Protein AF-A0A8C4KK42-F1 (afdb_monomer_lite)

InterPro domains:
  IPR010729 Large ribosomal subunit protein uL29m, mitochondrial [PF06984] (65-140)
  IPR010729 Large ribosomal subunit protein uL29m, mitochondrial [PTHR21183] (58-139)
  IPR038340 MRP-L47 superfamily, mitochondrial [G3DSA:6.10.330.20] (59-142)

Foldseek 3Di:
DDDDDDDDDDDDDDDDDDDDDDDDDDDDDDDDDDDDPPPDDDDPDDPDPPPPPPPPDPDDDDPDVCLLEDDPVCPPPQEDDDDAADDLVNLVPDDPVVLVVVLVVLVSVLNSQVSQCVVCVVVVHDRRPVVNNVSSVVNNVSSD

pLDDT: mean 72.54, std 25.91, range [28.62, 97.75]

Radius of gyration: 33.82 Å; chains: 1; bounding box: 34×80×84 Å

Structure (mmCIF, N/CA/C/O backbone):
data_AF-A0A8C4KK42-F1
#
_entry.id   AF-A0A8C4KK42-F1
#
loop_
_atom_site.group_PDB
_atom_site.id
_atom_site.type_symbol
_atom_site.label_atom_id
_atom_site.label_alt_id
_atom_site.label_comp_id
_atom_site.label_asym_id
_atom_site.label_entity_id
_atom_site.label_seq_id
_atom_site.pdbx_PDB_ins_code
_atom_site.Cartn_x
_atom_site.Cartn_y
_atom_site.Cartn_z
_atom_site.occupancy
_atom_site.B_iso_or_equiv
_atom_site.auth_seq_id
_atom_site.auth_comp_id
_atom_site.auth_asym_id
_atom_site.auth_atom_id
_atom_site.pdbx_PDB_model_num
ATOM 1 N N . MET A 1 1 ? -0.163 12.735 -44.391 1.00 33.94 1 MET A N 1
ATOM 2 C CA . MET A 1 1 ? 0.675 12.006 -45.370 1.00 33.94 1 MET A CA 1
ATOM 3 C C . MET A 1 1 ? 1.907 11.537 -44.609 1.00 33.94 1 MET A C 1
ATOM 5 O O . MET A 1 1 ? 2.651 12.389 -44.158 1.00 33.94 1 MET A O 1
ATOM 9 N N . ALA A 1 2 ? 1.905 10.303 -44.085 1.00 28.62 2 ALA A N 1
ATOM 10 C CA . ALA A 1 2 ? 2.430 9.084 -44.741 1.00 28.62 2 ALA A CA 1
ATOM 11 C C . ALA A 1 2 ? 3.955 9.211 -44.968 1.00 28.62 2 ALA A C 1
ATOM 13 O O . ALA A 1 2 ? 4.376 10.209 -45.528 1.00 28.62 2 ALA A O 1
ATOM 14 N N . ALA A 1 3 ? 4.853 8.316 -44.556 1.00 31.80 3 ALA A N 1
ATOM 15 C CA . ALA A 1 3 ? 4.815 6.866 -44.343 1.00 31.80 3 ALA A CA 1
ATOM 16 C C . ALA A 1 3 ? 5.971 6.497 -43.369 1.00 31.80 3 ALA A C 1
ATOM 18 O O . ALA A 1 3 ? 6.980 7.192 -43.344 1.00 31.80 3 ALA A O 1
ATOM 19 N N . ALA A 1 4 ? 5.869 5.565 -42.417 1.00 35.44 4 ALA A N 1
ATOM 20 C CA . ALA A 1 4 ? 5.824 4.102 -42.555 1.00 35.44 4 ALA A CA 1
ATOM 21 C C . ALA A 1 4 ? 6.899 3.502 -43.495 1.00 35.44 4 ALA A C 1
ATOM 23 O O . ALA A 1 4 ? 6.662 3.337 -44.686 1.00 35.44 4 ALA A O 1
ATOM 24 N N . MET A 1 5 ? 8.045 3.106 -42.929 1.00 39.75 5 MET A N 1
ATOM 25 C CA . MET A 1 5 ? 8.963 2.069 -43.444 1.00 39.75 5 MET A CA 1
ATOM 26 C C . MET A 1 5 ? 9.507 1.327 -42.204 1.00 39.75 5 MET A C 1
ATOM 28 O O . MET A 1 5 ? 10.173 1.948 -41.386 1.00 39.75 5 MET A O 1
ATOM 32 N N . ALA A 1 6 ? 9.040 0.132 -41.817 1.00 32.09 6 ALA A N 1
ATOM 33 C CA . ALA A 1 6 ? 9.283 -1.200 -42.398 1.00 32.09 6 ALA A CA 1
ATOM 34 C C . ALA A 1 6 ? 10.782 -1.501 -42.603 1.00 32.09 6 ALA A C 1
ATOM 36 O O . ALA A 1 6 ? 11.480 -0.680 -43.173 1.00 32.09 6 ALA A O 1
ATOM 37 N N . MET A 1 7 ? 11.376 -2.645 -42.256 1.00 33.22 7 MET A N 1
ATOM 38 C CA . MET A 1 7 ? 11.007 -3.882 -41.559 1.00 33.22 7 MET A CA 1
ATOM 39 C C . MET A 1 7 ? 12.327 -4.685 -41.414 1.00 33.22 7 MET A C 1
ATOM 41 O O . MET A 1 7 ? 13.203 -4.581 -42.265 1.00 33.22 7 MET A O 1
ATOM 45 N N . ALA A 1 8 ? 12.407 -5.528 -40.381 1.00 35.34 8 ALA A N 1
ATOM 46 C CA . ALA A 1 8 ? 13.085 -6.834 -40.342 1.00 35.34 8 ALA A CA 1
ATOM 47 C C . ALA A 1 8 ? 14.580 -6.961 -40.730 1.00 35.34 8 ALA A C 1
ATOM 49 O O . ALA A 1 8 ? 14.953 -7.119 -41.892 1.00 35.34 8 ALA A O 1
ATOM 50 N N . ALA A 1 9 ? 15.428 -7.099 -39.705 1.00 39.53 9 ALA A N 1
ATOM 51 C CA . ALA A 1 9 ? 16.762 -7.677 -39.828 1.00 39.53 9 ALA A CA 1
ATOM 52 C C . ALA A 1 9 ? 16.683 -9.213 -39.970 1.00 39.53 9 ALA A C 1
ATOM 54 O O . ALA A 1 9 ? 16.189 -9.921 -39.091 1.00 39.53 9 ALA A O 1
ATOM 55 N N . LEU A 1 10 ? 17.184 -9.703 -41.105 1.00 38.91 10 LEU A N 1
ATOM 56 C CA . LEU A 1 10 ? 17.297 -11.105 -41.507 1.00 38.91 10 LEU A CA 1
ATOM 57 C C . LEU A 1 10 ? 18.185 -11.922 -40.544 1.00 38.91 10 LEU A C 1
ATOM 59 O O . LEU A 1 10 ? 19.404 -11.742 -40.499 1.00 38.91 10 LEU A O 1
ATOM 63 N N . CYS A 1 11 ? 17.602 -12.910 -39.861 1.00 39.38 11 CYS A N 1
ATOM 64 C CA . CYS A 1 11 ? 18.356 -14.042 -39.325 1.00 39.38 11 CYS A CA 1
ATOM 65 C C . CYS A 1 11 ? 18.640 -15.044 -40.450 1.00 39.38 11 CYS A C 1
ATOM 67 O O . CYS A 1 11 ? 17.736 -15.619 -41.052 1.00 39.38 11 CYS A O 1
ATOM 69 N N . ARG A 1 12 ? 19.931 -15.252 -40.718 1.00 44.91 12 ARG A N 1
ATOM 70 C CA . ARG A 1 12 ? 20.456 -16.308 -41.585 1.00 44.91 12 ARG A CA 1
ATOM 71 C C . ARG A 1 12 ? 20.120 -17.672 -40.991 1.00 44.91 12 ARG A C 1
ATOM 73 O O . ARG A 1 12 ? 20.456 -17.903 -39.832 1.00 44.91 12 ARG A O 1
ATOM 80 N N . ARG A 1 13 ? 19.612 -18.602 -41.807 1.00 39.84 13 ARG A N 1
ATOM 81 C CA . ARG A 1 13 ? 20.020 -20.015 -41.761 1.00 39.84 13 ARG A CA 1
ATOM 82 C C . ARG A 1 13 ? 19.566 -20.785 -43.001 1.00 39.84 13 ARG A C 1
ATOM 84 O O . ARG A 1 13 ? 18.417 -20.726 -43.414 1.00 39.84 13 ARG A O 1
ATOM 91 N N . PHE A 1 14 ? 20.551 -21.459 -43.584 1.00 42.47 14 PHE A N 1
ATOM 92 C CA . PHE A 1 14 ? 20.494 -22.346 -44.738 1.00 42.47 14 PHE A CA 1
ATOM 93 C C . PHE A 1 14 ? 19.682 -23.613 -44.450 1.00 42.47 14 PHE A C 1
ATOM 95 O O . PHE A 1 14 ? 19.791 -24.164 -43.357 1.00 42.47 14 PHE A O 1
ATOM 102 N N . THR A 1 15 ? 18.945 -24.071 -45.467 1.00 36.16 15 THR A N 1
ATOM 103 C CA . THR A 1 15 ? 18.580 -25.453 -45.879 1.00 36.16 15 THR A CA 1
ATOM 104 C C . THR A 1 15 ? 17.303 -25.301 -46.726 1.00 36.16 15 THR A C 1
ATOM 106 O O . THR A 1 15 ? 16.343 -24.699 -46.275 1.00 36.16 15 THR A O 1
ATOM 109 N N . GLY A 1 16 ? 17.204 -25.666 -48.004 1.00 35.50 16 GLY A N 1
ATOM 110 C CA . GLY A 1 16 ? 17.890 -26.692 -48.780 1.00 35.50 16 GLY A CA 1
ATOM 111 C C . GLY A 1 16 ? 16.873 -27.779 -49.141 1.00 35.50 16 GLY A C 1
ATOM 112 O O . GLY A 1 16 ? 16.687 -28.680 -48.336 1.00 35.50 16 GLY A O 1
ATOM 113 N N . ALA A 1 17 ? 16.199 -27.645 -50.296 1.00 35.91 17 ALA A N 1
ATOM 114 C CA . ALA A 1 17 ? 15.352 -28.630 -51.010 1.00 35.91 17 ALA A CA 1
ATOM 115 C C . ALA A 1 17 ? 14.467 -27.847 -52.008 1.00 35.91 17 ALA A C 1
ATOM 117 O O . ALA A 1 17 ? 13.972 -26.792 -51.637 1.00 35.91 17 ALA A O 1
ATOM 118 N N . LEU A 1 18 ? 14.156 -28.204 -53.254 1.00 30.47 18 LEU A N 1
ATOM 119 C CA . LEU A 1 18 ? 14.201 -29.386 -54.130 1.00 30.47 18 LEU A CA 1
ATOM 120 C C . LEU A 1 18 ? 13.965 -28.799 -55.556 1.00 30.47 18 LEU A C 1
ATOM 122 O O . LEU A 1 18 ? 13.434 -27.698 -55.668 1.00 30.47 18 LEU A O 1
ATOM 126 N N . ARG A 1 19 ? 14.260 -29.422 -56.700 1.00 32.97 19 ARG A N 1
ATOM 127 C CA . ARG A 1 19 ? 13.633 -30.637 -57.255 1.00 32.97 19 ARG A CA 1
ATOM 128 C C . ARG A 1 19 ? 14.073 -30.726 -58.729 1.00 32.97 19 ARG A C 1
ATOM 130 O O . ARG A 1 19 ? 14.203 -29.680 -59.349 1.00 32.97 19 ARG A O 1
ATOM 137 N N . VAL A 1 20 ? 14.193 -31.931 -59.288 1.00 31.69 20 VAL A N 1
ATOM 138 C CA . VAL A 1 20 ? 13.513 -32.399 -60.523 1.00 31.69 20 VAL A CA 1
ATOM 139 C C . VAL A 1 20 ? 13.998 -33.824 -60.823 1.00 31.69 20 VAL A C 1
ATOM 141 O O . VAL A 1 20 ? 15.183 -34.128 -60.746 1.00 31.69 20 VAL A O 1
ATOM 144 N N . SER A 1 21 ? 13.036 -34.702 -61.101 1.00 33.56 21 SER A N 1
ATOM 145 C CA . SER A 1 21 ? 13.197 -36.120 -61.430 1.00 33.56 21 SER A CA 1
ATOM 146 C C . SER A 1 21 ? 13.600 -36.340 -62.894 1.00 33.56 21 SER A C 1
ATOM 148 O O . SER A 1 21 ? 13.196 -35.574 -63.763 1.00 33.56 21 SER A O 1
ATOM 150 N N . GLY A 1 22 ? 14.291 -37.449 -63.177 1.00 31.95 22 GLY A N 1
ATOM 151 C CA . GLY A 1 22 ? 14.513 -37.972 -64.530 1.00 31.95 22 GLY A CA 1
ATOM 152 C C . GLY A 1 22 ? 15.049 -39.407 -64.490 1.00 31.95 22 GLY A C 1
ATOM 153 O O . GLY A 1 22 ? 15.987 -39.690 -63.757 1.00 31.95 22 GLY A O 1
ATOM 154 N N . ALA A 1 23 ? 14.388 -40.308 -65.214 1.00 34.91 23 ALA A N 1
ATOM 155 C CA . ALA A 1 23 ? 14.455 -41.769 -65.131 1.00 34.91 23 ALA A CA 1
ATOM 156 C C . ALA A 1 23 ? 15.646 -42.423 -65.865 1.00 34.91 23 ALA A C 1
ATOM 158 O O . ALA A 1 23 ? 16.084 -41.887 -66.877 1.00 34.91 23 ALA A O 1
ATOM 159 N N . LEU A 1 24 ? 16.040 -43.646 -65.462 1.00 30.80 24 LEU A N 1
ATOM 160 C CA . LEU A 1 24 ? 16.282 -44.763 -66.396 1.00 30.80 24 LEU A CA 1
ATOM 161 C C . LEU A 1 24 ? 16.320 -46.141 -65.697 1.00 30.80 24 LEU A C 1
ATOM 163 O O . LEU A 1 24 ? 16.660 -46.261 -64.525 1.00 30.80 24 LEU A O 1
ATOM 167 N N . GLN A 1 25 ? 15.922 -47.157 -66.461 1.00 31.12 25 GLN A N 1
ATOM 168 C CA . GLN A 1 25 ? 15.699 -48.570 -66.131 1.00 31.12 25 GLN A CA 1
ATOM 169 C C . GLN A 1 25 ? 17.002 -49.398 -66.062 1.00 31.12 25 GLN A C 1
ATOM 171 O O . GLN A 1 25 ? 17.971 -49.046 -66.726 1.00 31.12 25 GLN A O 1
ATOM 176 N N . THR A 1 26 ? 16.999 -50.533 -65.341 1.00 28.94 26 THR A N 1
ATOM 177 C CA . THR A 1 26 ? 17.402 -51.901 -65.786 1.00 28.94 26 THR A CA 1
ATOM 178 C C . THR A 1 26 ? 17.357 -52.911 -64.610 1.00 28.94 26 THR A C 1
ATOM 180 O O . THR A 1 26 ? 17.356 -52.528 -63.447 1.00 28.94 26 THR A O 1
ATOM 183 N N . SER A 1 27 ? 17.201 -54.198 -64.938 1.00 30.06 27 SER A N 1
ATOM 184 C CA . SER A 1 27 ? 16.734 -55.364 -64.141 1.00 30.06 27 SER A CA 1
ATOM 185 C C . SER A 1 27 ? 17.891 -56.377 -63.885 1.00 30.06 27 SER A C 1
ATOM 187 O O . SER A 1 27 ? 18.979 -56.111 -64.394 1.00 30.06 27 SER A O 1
ATOM 189 N N . PRO A 1 28 ? 17.703 -57.626 -63.380 1.00 52.09 28 PRO A N 1
ATOM 190 C CA . PRO A 1 28 ? 17.143 -58.152 -62.114 1.00 52.09 28 PRO A CA 1
ATOM 191 C C . PRO A 1 28 ? 18.133 -59.078 -61.343 1.00 52.09 28 PRO A C 1
ATOM 193 O O . PRO A 1 28 ? 19.089 -59.578 -61.923 1.00 52.09 28 PRO A O 1
ATOM 196 N N . ALA A 1 29 ? 17.846 -59.436 -60.081 1.00 31.25 29 ALA A N 1
ATOM 197 C CA . ALA A 1 29 ? 18.187 -60.755 -59.504 1.00 31.25 29 ALA A CA 1
ATOM 198 C C . ALA A 1 29 ? 17.449 -60.997 -58.171 1.00 31.25 29 ALA A C 1
ATOM 200 O O . ALA A 1 29 ? 17.188 -60.070 -57.411 1.00 31.25 29 ALA A O 1
ATOM 201 N N . ALA A 1 30 ? 17.072 -62.252 -57.941 1.00 33.44 30 ALA A N 1
ATOM 202 C CA . ALA A 1 30 ? 16.029 -62.720 -57.034 1.00 33.44 30 ALA A CA 1
ATOM 203 C C . ALA A 1 30 ? 16.437 -62.933 -55.555 1.00 33.44 30 ALA A C 1
ATOM 205 O O . ALA A 1 30 ? 17.616 -63.061 -55.240 1.00 33.44 30 ALA A O 1
ATOM 206 N N . CYS A 1 31 ? 15.389 -63.092 -54.722 1.00 30.61 31 CYS A N 1
ATOM 207 C CA . CYS A 1 31 ? 15.251 -63.941 -53.514 1.00 30.61 31 CYS A CA 1
ATOM 208 C C . CYS A 1 31 ? 14.971 -63.217 -52.171 1.00 30.61 31 CYS A C 1
ATOM 210 O O . CYS A 1 31 ? 15.851 -62.650 -51.534 1.00 30.61 31 CYS A O 1
ATOM 212 N N . LEU A 1 32 ? 13.708 -63.314 -51.726 1.00 35.44 32 LEU A N 1
ATOM 213 C CA . LEU A 1 32 ? 13.205 -63.157 -50.340 1.00 35.44 32 LEU A CA 1
ATOM 214 C C . LEU A 1 32 ? 13.506 -64.456 -49.530 1.00 35.44 32 LEU A C 1
ATOM 216 O O . LEU A 1 32 ? 13.900 -65.424 -50.183 1.00 35.44 32 LEU A O 1
ATOM 220 N N . PRO A 1 33 ? 13.262 -64.596 -48.196 1.00 43.94 33 PRO A N 1
ATOM 221 C CA . PRO A 1 33 ? 12.499 -63.733 -47.278 1.00 43.94 33 PRO A CA 1
ATOM 222 C C . PRO A 1 33 ? 13.100 -63.586 -45.853 1.00 43.94 33 PRO A C 1
ATOM 224 O O . PRO A 1 33 ? 13.233 -64.551 -45.104 1.00 43.94 33 PRO A O 1
ATOM 227 N N . GLY A 1 34 ? 13.342 -62.356 -45.401 1.00 36.50 34 GLY A N 1
ATOM 228 C CA . GLY A 1 34 ? 13.517 -62.050 -43.976 1.00 36.50 34 GLY A CA 1
ATOM 229 C C . GLY A 1 34 ? 12.281 -61.322 -43.461 1.00 36.50 34 GLY A C 1
ATOM 230 O O . GLY A 1 34 ? 12.095 -60.153 -43.785 1.00 36.50 34 GLY A O 1
ATOM 231 N N . LEU A 1 35 ? 11.422 -62.020 -42.712 1.00 40.50 35 LEU A N 1
ATOM 232 C CA . LEU A 1 35 ? 10.233 -61.494 -42.030 1.00 40.50 35 LEU A CA 1
ATOM 233 C C . LEU A 1 35 ? 10.588 -60.274 -41.158 1.00 40.50 35 LEU A C 1
ATOM 235 O O . LEU A 1 35 ? 10.946 -60.405 -39.991 1.00 40.50 35 LEU A O 1
ATOM 239 N N . MET A 1 36 ? 10.479 -59.072 -41.725 1.00 36.81 36 MET A N 1
ATOM 240 C CA . MET A 1 36 ? 10.485 -57.829 -40.963 1.00 36.81 36 MET A CA 1
ATOM 241 C C . MET A 1 36 ? 9.092 -57.605 -40.392 1.00 36.81 36 MET A C 1
ATOM 243 O O . MET A 1 36 ? 8.113 -57.440 -41.123 1.00 36.81 36 MET A O 1
ATOM 247 N N . LEU A 1 37 ? 9.045 -57.629 -39.063 1.00 39.56 37 LEU A N 1
ATOM 248 C CA . LEU A 1 37 ? 7.925 -57.344 -38.180 1.00 39.56 37 LEU A CA 1
ATOM 249 C C . LEU A 1 37 ? 7.425 -55.899 -38.397 1.00 39.56 37 LEU A C 1
ATOM 251 O O . LEU A 1 37 ? 7.616 -55.025 -37.566 1.00 39.56 37 LEU A O 1
ATOM 255 N N . ASN A 1 38 ? 6.795 -55.632 -39.540 1.00 41.16 38 ASN A N 1
ATOM 256 C CA . ASN A 1 38 ? 6.221 -54.331 -39.897 1.00 41.16 38 ASN A CA 1
ATOM 257 C C . ASN A 1 38 ? 4.731 -54.254 -39.545 1.00 41.16 38 ASN A C 1
ATOM 259 O O . ASN A 1 38 ? 3.942 -53.619 -40.252 1.00 41.16 38 ASN A O 1
ATOM 263 N N . LEU A 1 39 ? 4.332 -54.897 -38.446 1.00 45.94 39 LEU A N 1
ATOM 264 C CA . LEU A 1 39 ? 3.015 -54.690 -37.870 1.00 45.94 39 LEU A CA 1
ATOM 265 C C . LEU A 1 39 ? 3.161 -53.719 -36.699 1.00 45.94 39 LEU A C 1
ATOM 267 O O . LEU A 1 39 ? 3.651 -54.075 -35.635 1.00 45.94 39 LEU A O 1
ATOM 271 N N . PHE A 1 40 ? 2.697 -52.494 -36.949 1.00 41.75 40 PHE A N 1
ATOM 272 C CA . PHE A 1 40 ? 2.526 -51.400 -35.991 1.00 41.75 40 PHE A CA 1
ATOM 273 C C . PHE A 1 40 ? 3.697 -50.420 -35.809 1.00 41.75 40 PHE A C 1
ATOM 275 O O . PHE A 1 40 ? 4.138 -50.131 -34.705 1.00 41.75 40 PHE A O 1
ATOM 282 N N . GLN A 1 41 ? 4.114 -49.779 -36.902 1.00 45.88 41 GLN A N 1
ATOM 283 C CA . GLN A 1 41 ? 4.734 -48.454 -36.813 1.00 45.88 41 GLN A CA 1
ATOM 284 C C . GLN A 1 41 ? 4.111 -47.526 -37.856 1.00 45.88 41 GLN A C 1
ATOM 286 O O . GLN A 1 41 ? 4.701 -47.185 -38.877 1.00 45.88 41 GLN A O 1
ATOM 291 N N . LYS A 1 42 ? 2.850 -47.153 -37.621 1.00 39.94 42 LYS A N 1
ATOM 292 C CA . LYS A 1 42 ? 2.190 -46.063 -38.342 1.00 39.94 42 LYS A CA 1
ATOM 293 C C . LYS A 1 42 ? 1.642 -45.081 -37.316 1.00 39.94 42 LYS A C 1
ATOM 295 O O . LYS A 1 42 ? 0.769 -45.430 -36.531 1.00 39.94 42 LYS A O 1
ATOM 300 N N . ASN A 1 43 ? 2.163 -43.858 -37.403 1.00 45.38 43 ASN A N 1
ATOM 301 C CA . ASN A 1 43 ? 1.757 -42.646 -36.688 1.00 45.38 43 ASN A CA 1
ATOM 302 C C . ASN A 1 43 ? 2.327 -42.463 -35.275 1.00 45.38 43 ASN A C 1
ATOM 304 O O . ASN A 1 43 ? 1.582 -42.270 -34.322 1.00 45.38 43 ASN A O 1
ATOM 308 N N . LEU A 1 44 ? 3.656 -42.367 -35.153 1.00 42.22 44 LEU A N 1
ATOM 309 C CA . LEU A 1 44 ? 4.213 -41.490 -34.118 1.00 42.22 44 LEU A CA 1
ATOM 310 C C . LEU A 1 44 ? 4.127 -40.063 -34.666 1.00 42.22 44 LEU A C 1
ATOM 312 O O . LEU A 1 44 ? 5.068 -39.530 -35.252 1.00 42.22 44 LEU A O 1
ATOM 316 N N . ALA A 1 45 ? 2.915 -39.507 -34.597 1.00 54.00 45 ALA A N 1
ATOM 317 C CA . ALA A 1 45 ? 2.687 -38.105 -34.878 1.00 54.00 45 ALA A CA 1
ATOM 318 C C . ALA A 1 45 ? 3.610 -37.306 -33.958 1.00 54.00 45 ALA A C 1
ATOM 320 O O . ALA A 1 45 ? 3.638 -37.522 -32.747 1.00 54.00 45 ALA A O 1
ATOM 321 N N . ARG A 1 46 ? 4.404 -36.434 -34.576 1.00 45.47 46 ARG A N 1
ATOM 322 C CA . ARG A 1 46 ? 5.170 -35.361 -33.951 1.00 45.47 46 ARG A CA 1
ATOM 323 C C . ARG A 1 46 ? 4.401 -34.832 -32.737 1.00 45.47 46 ARG A C 1
ATOM 325 O O . ARG A 1 46 ? 3.360 -34.203 -32.900 1.00 45.47 46 ARG A O 1
ATOM 332 N N . VAL A 1 47 ? 4.877 -35.150 -31.534 1.00 55.91 47 VAL A N 1
ATOM 333 C CA . VAL A 1 47 ? 4.321 -34.593 -30.301 1.00 55.91 47 VAL A CA 1
ATOM 334 C C . VAL A 1 47 ? 4.710 -33.122 -30.313 1.00 55.91 47 VAL A C 1
ATOM 336 O O . VAL A 1 47 ? 5.848 -32.765 -30.013 1.00 55.91 47 VAL A O 1
ATOM 339 N N . GLU A 1 48 ? 3.787 -32.281 -30.770 1.00 62.03 48 GLU A N 1
ATOM 340 C CA . GLU A 1 48 ? 3.870 -30.838 -30.588 1.00 62.03 48 GLU A CA 1
ATOM 341 C C . GLU A 1 48 ? 4.089 -30.579 -29.091 1.00 62.03 48 GLU A C 1
ATOM 343 O O . GLU A 1 48 ? 3.383 -31.185 -28.274 1.00 62.03 48 GLU A O 1
ATOM 348 N N . PRO A 1 49 ? 5.063 -29.739 -28.689 1.00 57.69 49 PRO A N 1
ATOM 349 C CA . PRO A 1 49 ? 5.231 -29.397 -27.289 1.00 57.69 49 PRO A CA 1
ATOM 350 C C . PRO A 1 49 ? 3.932 -28.739 -26.841 1.00 57.69 49 PRO A C 1
ATOM 352 O O . PRO A 1 49 ? 3.642 -27.604 -27.227 1.00 57.69 49 PRO A O 1
ATOM 355 N N . LEU A 1 50 ? 3.122 -29.476 -26.075 1.00 55.12 50 LEU A N 1
ATOM 356 C CA . LEU A 1 50 ? 1.926 -28.930 -25.462 1.00 55.12 50 LEU A CA 1
ATOM 357 C C . LEU A 1 50 ? 2.391 -27.748 -24.626 1.00 55.12 50 LEU A C 1
ATOM 359 O O . LEU A 1 50 ? 3.105 -27.900 -23.634 1.00 55.12 50 LEU A O 1
ATOM 363 N N . HIS A 1 51 ? 2.049 -26.560 -25.109 1.00 62.75 51 HIS A N 1
ATOM 364 C CA . HIS A 1 51 ? 2.294 -25.287 -24.461 1.00 62.75 51 HIS A CA 1
ATOM 365 C C . HIS A 1 51 ? 1.798 -25.459 -23.033 1.00 62.75 51 HIS A C 1
ATOM 367 O O . HIS A 1 51 ? 0.620 -25.748 -22.831 1.00 62.75 51 HIS A O 1
ATOM 373 N N . HIS A 1 52 ? 2.740 -25.393 -22.092 1.00 62.19 52 HIS A N 1
ATOM 374 C CA . HIS A 1 52 ? 2.580 -25.661 -20.669 1.00 62.19 52 HIS A CA 1
ATOM 375 C C . HIS A 1 52 ? 1.154 -25.343 -20.201 1.00 62.19 52 HIS A C 1
ATOM 377 O O . HIS A 1 52 ? 0.774 -24.175 -20.086 1.00 62.19 52 HIS A O 1
ATOM 383 N N . LEU A 1 53 ? 0.337 -26.386 -20.028 1.00 60.41 53 LEU A N 1
ATOM 384 C CA . LEU A 1 53 ? -1.065 -26.238 -19.662 1.00 60.41 53 LEU A CA 1
ATOM 385 C C . LEU A 1 53 ? -1.116 -25.572 -18.285 1.00 60.41 53 LEU A C 1
ATOM 387 O O . LEU A 1 53 ? -0.860 -26.211 -17.270 1.00 60.41 53 LEU A O 1
ATOM 391 N N . LYS A 1 54 ? -1.486 -24.288 -18.245 1.00 65.69 54 LYS A N 1
ATOM 392 C CA . LYS A 1 54 ? -1.714 -23.495 -17.019 1.00 65.69 54 LYS A CA 1
ATOM 393 C C . LYS A 1 54 ? -2.899 -23.997 -16.169 1.00 65.69 54 LYS A C 1
ATOM 395 O O . LYS A 1 54 ? -3.353 -23.293 -15.282 1.00 65.69 54 LYS A O 1
ATOM 400 N N . LEU A 1 55 ? -3.433 -25.184 -16.455 1.00 65.25 55 LEU A N 1
ATOM 401 C CA . LEU A 1 55 ? -4.700 -25.693 -15.920 1.00 65.25 55 LEU A CA 1
ATOM 402 C C . LEU A 1 55 ? -4.524 -26.798 -14.872 1.00 65.25 55 LEU A C 1
ATOM 404 O O . LEU A 1 55 ? -5.477 -27.504 -14.561 1.00 65.25 55 LEU A O 1
ATOM 408 N N . LEU A 1 56 ? -3.327 -26.956 -14.309 1.00 72.19 56 LEU A N 1
ATOM 409 C CA . LEU A 1 56 ? -3.093 -27.887 -13.205 1.00 72.19 56 LEU A CA 1
ATOM 410 C C . LEU A 1 56 ? -3.114 -27.134 -11.869 1.00 72.19 56 LEU A C 1
ATOM 412 O O . LEU A 1 56 ? -2.093 -26.992 -11.203 1.00 72.19 56 LEU A O 1
ATOM 416 N N . HIS A 1 57 ? -4.287 -26.627 -11.484 1.00 72.94 57 HIS A N 1
ATOM 417 C CA . HIS A 1 57 ? -4.522 -26.160 -10.118 1.00 72.94 57 HIS A CA 1
ATOM 418 C C . HIS A 1 57 ? -5.057 -27.328 -9.287 1.00 72.94 57 HIS A C 1
ATOM 420 O O . HIS A 1 57 ? -6.116 -27.872 -9.583 1.00 72.94 57 HIS A O 1
ATOM 426 N N . THR A 1 58 ? -4.320 -27.732 -8.252 1.00 80.62 58 THR A N 1
ATOM 427 C CA . THR A 1 58 ? -4.727 -28.808 -7.329 1.00 80.62 58 THR A CA 1
ATOM 428 C C . THR A 1 58 ? -5.615 -28.307 -6.186 1.00 80.62 58 THR A C 1
ATOM 430 O O . THR A 1 58 ? -6.106 -29.107 -5.393 1.00 80.62 58 THR A O 1
ATOM 433 N N . THR A 1 59 ? -5.837 -26.992 -6.095 1.00 79.25 59 THR A N 1
ATOM 434 C CA . THR A 1 59 ? -6.579 -26.325 -5.019 1.00 79.25 59 THR A CA 1
ATOM 435 C C . THR A 1 59 ? -7.548 -25.275 -5.566 1.00 79.25 59 THR A C 1
ATOM 437 O O . THR A 1 59 ? -7.401 -24.787 -6.689 1.00 79.25 59 THR A O 1
ATOM 440 N N . LEU A 1 60 ? -8.559 -24.921 -4.765 1.00 76.88 60 LEU A N 1
ATOM 441 C CA . LEU A 1 60 ? -9.476 -23.823 -5.077 1.00 76.88 60 LEU A CA 1
ATOM 442 C C . LEU A 1 60 ? -8.705 -22.496 -5.144 1.00 76.88 60 LEU A C 1
ATOM 444 O O . LEU A 1 60 ? -7.879 -22.208 -4.278 1.00 76.88 60 LEU A O 1
ATOM 448 N N . SER A 1 61 ? -8.996 -21.676 -6.157 1.00 78.12 61 SER A N 1
ATOM 449 C CA . SER A 1 61 ? -8.401 -20.344 -6.296 1.00 78.12 61 SER A CA 1
ATOM 450 C C . SER A 1 61 ? -8.871 -19.437 -5.157 1.00 78.12 61 SER A C 1
ATOM 452 O O . SER A 1 61 ? -10.040 -19.053 -5.097 1.00 78.12 61 SER A O 1
ATOM 454 N N . GLN A 1 62 ? -7.955 -19.094 -4.253 1.00 76.50 62 GLN A N 1
ATOM 455 C CA . GLN A 1 62 ? -8.148 -18.023 -3.280 1.00 76.50 62 GLN A CA 1
ATOM 456 C C . GLN A 1 62 ? -7.600 -16.733 -3.895 1.00 76.50 62 GLN A C 1
ATOM 458 O O . GLN A 1 62 ? -6.392 -16.586 -4.086 1.00 76.50 62 GLN A O 1
ATOM 463 N N . ARG A 1 63 ? -8.500 -15.821 -4.271 1.00 76.12 63 ARG A N 1
ATOM 464 C CA . ARG A 1 63 ? -8.141 -14.478 -4.745 1.00 76.12 63 ARG A CA 1
ATOM 465 C C . ARG A 1 63 ? -7.679 -13.663 -3.538 1.00 76.12 63 ARG A C 1
ATOM 467 O O . ARG A 1 63 ? -8.333 -13.698 -2.501 1.00 76.12 63 ARG A O 1
ATOM 474 N N . GLY A 1 64 ? -6.539 -12.990 -3.652 1.00 86.25 64 GLY A N 1
ATOM 475 C CA . GLY A 1 64 ? -5.960 -12.220 -2.542 1.00 86.25 64 GLY A CA 1
ATOM 476 C C . GLY A 1 64 ? -4.584 -11.639 -2.850 1.00 86.25 64 GLY A C 1
ATOM 477 O O . GLY A 1 64 ? -4.258 -10.552 -2.391 1.00 86.25 64 GLY A O 1
ATOM 478 N N . LEU A 1 65 ? -3.805 -12.301 -3.714 1.00 91.31 65 LEU A N 1
ATOM 479 C CA . LEU A 1 65 ? -2.556 -11.724 -4.228 1.00 91.31 65 LEU A CA 1
ATOM 480 C C . LEU A 1 65 ? -2.781 -10.479 -5.094 1.00 91.31 65 LEU A C 1
ATOM 482 O O . LEU A 1 65 ? -1.866 -9.681 -5.250 1.00 91.31 65 LEU A O 1
ATOM 486 N N . GLU A 1 66 ? -3.989 -10.307 -5.631 1.00 92.44 66 GLU A N 1
ATOM 487 C CA . GLU A 1 66 ? -4.383 -9.142 -6.429 1.00 92.44 66 GLU A CA 1
ATOM 488 C C . GLU A 1 66 ? -4.228 -7.832 -5.637 1.00 92.44 66 GLU A C 1
ATOM 490 O O . GLU A 1 66 ? -3.848 -6.827 -6.218 1.00 92.44 66 GLU A O 1
ATOM 495 N N . GLU A 1 67 ? -4.390 -7.858 -4.307 1.00 94.06 67 GLU A N 1
ATOM 496 C CA . GLU A 1 67 ? -4.271 -6.668 -3.445 1.00 94.06 67 GLU A CA 1
ATOM 497 C C . GLU A 1 67 ? -2.831 -6.137 -3.301 1.00 94.06 67 GLU A C 1
ATOM 499 O O . GLU A 1 67 ? -2.626 -5.044 -2.779 1.00 94.06 67 GLU A O 1
ATOM 504 N N . PHE A 1 68 ? -1.822 -6.899 -3.737 1.00 96.00 68 PHE A N 1
ATOM 505 C CA . PHE A 1 68 ? -0.426 -6.441 -3.773 1.00 96.00 68 PHE A CA 1
ATOM 506 C C . PHE A 1 68 ? -0.090 -5.649 -5.041 1.00 96.00 68 PHE A C 1
ATOM 508 O O . PHE A 1 68 ? 1.015 -5.113 -5.146 1.00 96.00 68 PHE A O 1
ATOM 515 N N . PHE A 1 69 ? -1.014 -5.571 -5.997 1.00 95.38 69 PHE A N 1
ATOM 516 C CA . PHE A 1 69 ? -0.830 -4.869 -7.260 1.00 95.38 69 PHE A CA 1
ATOM 517 C C . PHE A 1 69 ? -1.829 -3.716 -7.379 1.00 95.38 69 PHE A C 1
ATOM 519 O O . PHE A 1 69 ? -2.939 -3.796 -6.864 1.00 95.38 69 PHE A O 1
ATOM 526 N N . ASP A 1 70 ? -1.412 -2.641 -8.051 1.00 94.31 70 ASP A N 1
ATOM 527 C CA . ASP A 1 70 ? -2.290 -1.504 -8.347 1.00 94.31 70 ASP A CA 1
ATOM 528 C C . ASP A 1 70 ? -3.321 -1.889 -9.417 1.00 94.31 70 ASP A C 1
ATOM 530 O O . ASP A 1 70 ? -3.135 -2.870 -10.154 1.00 94.31 70 ASP A O 1
ATOM 534 N N . ASP A 1 71 ? -4.376 -1.085 -9.528 1.00 93.69 71 ASP A N 1
ATOM 535 C CA . ASP A 1 71 ? -5.445 -1.285 -10.495 1.00 93.69 71 ASP A CA 1
ATOM 536 C C . ASP A 1 71 ? -4.869 -1.415 -11.916 1.00 93.69 71 ASP A C 1
ATOM 538 O O . ASP A 1 71 ? -3.971 -0.651 -12.293 1.00 93.69 71 ASP A O 1
ATOM 542 N N . PRO A 1 72 ? -5.388 -2.341 -12.747 1.00 92.56 72 PRO A N 1
A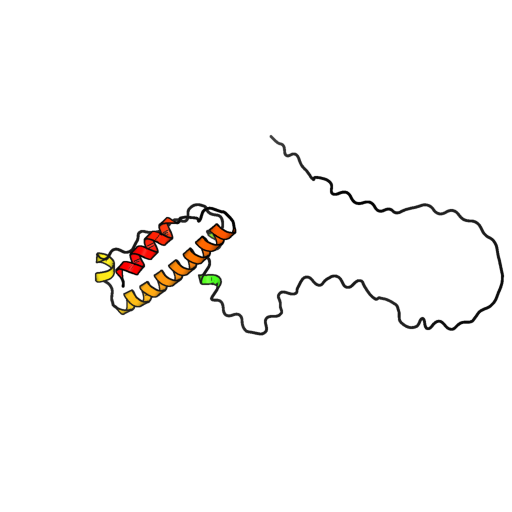TOM 543 C CA . PRO A 1 72 ? -4.887 -2.544 -14.107 1.00 92.56 72 PRO A CA 1
ATOM 544 C C . PRO A 1 72 ? -4.904 -1.287 -14.982 1.00 92.56 72 PRO A C 1
ATOM 546 O O . PRO A 1 72 ? -4.113 -1.172 -15.915 1.00 92.56 72 PRO A O 1
ATOM 549 N N . GLU A 1 73 ? -5.789 -0.338 -14.674 1.00 91.56 73 GLU A N 1
ATOM 550 C CA . GLU A 1 73 ? -5.895 0.953 -15.357 1.00 91.56 73 GLU A CA 1
ATOM 551 C C . GLU A 1 73 ? -4.690 1.869 -15.090 1.00 91.56 73 GLU A C 1
ATOM 553 O O . GLU A 1 73 ? -4.338 2.681 -15.940 1.00 91.56 73 GLU A O 1
ATOM 558 N N . ASN A 1 74 ? -4.015 1.706 -13.948 1.00 91.12 74 ASN A N 1
ATOM 559 C CA . ASN A 1 74 ? -2.852 2.505 -13.554 1.00 91.12 74 ASN A CA 1
ATOM 560 C C . ASN A 1 74 ? -1.529 1.939 -14.107 1.00 91.12 74 ASN A C 1
ATOM 562 O O . ASN A 1 74 ? -0.455 2.509 -13.889 1.00 91.12 74 ASN A O 1
ATOM 566 N N . TRP A 1 75 ? -1.556 0.800 -14.807 1.00 90.50 75 TRP A N 1
ATOM 567 C CA . TRP A 1 75 ? -0.338 0.138 -15.266 1.00 90.50 75 TRP A CA 1
ATOM 568 C C . TRP A 1 75 ? 0.355 0.908 -16.391 1.00 90.50 75 TRP A C 1
ATOM 570 O O . TRP A 1 75 ? -0.180 1.108 -17.477 1.00 90.50 75 TRP A O 1
ATOM 580 N N . GLY A 1 76 ? 1.615 1.270 -16.152 1.00 87.69 76 GLY A N 1
ATOM 581 C CA . GLY A 1 76 ? 2.434 2.004 -17.119 1.00 87.69 76 GLY A CA 1
ATOM 582 C C . GLY A 1 76 ? 2.219 3.518 -17.097 1.00 87.69 76 GLY A C 1
ATOM 583 O O . GLY A 1 76 ? 2.956 4.231 -17.784 1.00 87.69 76 GLY A O 1
ATOM 584 N N . GLU A 1 77 ? 1.288 4.010 -16.280 1.00 91.19 77 GLU A N 1
ATOM 585 C CA . GLU A 1 77 ? 1.134 5.436 -16.030 1.00 91.19 77 GLU A CA 1
ATOM 586 C C . GLU A 1 77 ? 2.312 5.978 -15.219 1.00 91.19 77 GLU A C 1
ATOM 588 O O . GLU A 1 77 ? 2.842 5.325 -14.320 1.00 91.19 77 GLU A O 1
ATOM 593 N N . LYS A 1 78 ? 2.754 7.196 -15.548 1.00 89.31 78 LYS A N 1
ATOM 594 C CA . LYS A 1 78 ? 3.887 7.838 -14.854 1.00 89.31 78 LYS A CA 1
ATOM 595 C C . LYS A 1 78 ? 3.467 8.510 -13.552 1.00 89.31 78 LYS A C 1
ATOM 597 O O . LYS A 1 78 ? 4.271 8.620 -12.629 1.00 89.31 78 LYS A O 1
ATOM 602 N N . THR A 1 79 ? 2.232 9.001 -13.510 1.00 90.69 79 THR A N 1
ATOM 603 C CA . THR A 1 79 ? 1.692 9.786 -12.401 1.00 90.69 79 THR A CA 1
ATOM 604 C C . THR A 1 79 ? 0.311 9.268 -12.045 1.00 90.69 79 THR A C 1
ATOM 606 O O . THR A 1 79 ? -0.625 9.419 -12.831 1.00 90.69 79 THR A O 1
ATOM 609 N N . VAL A 1 80 ? 0.181 8.702 -10.849 1.00 93.06 80 VAL A N 1
ATOM 610 C CA . VAL A 1 80 ? -1.097 8.244 -10.301 1.00 93.06 80 VAL A CA 1
ATOM 611 C C . VAL A 1 80 ? -1.565 9.283 -9.291 1.00 93.06 80 VAL A C 1
ATOM 613 O O . VAL A 1 80 ? -0.850 9.627 -8.348 1.00 93.06 80 VAL A O 1
ATOM 616 N N . LYS A 1 81 ? -2.767 9.827 -9.499 1.00 91.81 81 LYS A N 1
ATOM 617 C CA . LYS A 1 81 ? -3.324 10.848 -8.605 1.00 91.81 81 LYS A CA 1
ATOM 618 C C . LYS A 1 81 ? -3.568 10.231 -7.228 1.00 91.81 81 LYS A C 1
ATOM 620 O O . LYS A 1 81 ? -4.273 9.237 -7.111 1.00 91.81 81 LYS A O 1
ATOM 625 N N . SER A 1 82 ? -3.011 10.846 -6.191 1.00 92.81 82 SER A N 1
ATOM 626 C CA . SER A 1 82 ? -3.185 10.427 -4.799 1.00 92.81 82 SER A CA 1
ATOM 627 C C . SER A 1 82 ? -3.718 11.581 -3.954 1.00 92.81 82 SER A C 1
ATOM 629 O O . SER A 1 82 ? -3.359 12.739 -4.177 1.00 92.81 82 SER A O 1
ATOM 631 N N . GLY A 1 83 ? -4.577 11.262 -2.983 1.00 93.62 83 GLY A N 1
ATOM 632 C CA . GLY A 1 83 ? -5.075 12.229 -2.002 1.00 93.62 83 GLY A CA 1
ATOM 633 C C . GLY A 1 83 ? -3.989 12.711 -1.035 1.00 93.62 83 GLY A C 1
ATOM 634 O O . GLY A 1 83 ? -2.814 12.355 -1.162 1.00 93.62 83 GLY A O 1
ATOM 635 N N . ASP A 1 84 ? -4.386 13.525 -0.061 1.00 93.44 84 ASP A N 1
ATOM 636 C CA . ASP A 1 84 ? -3.493 13.998 0.999 1.00 93.44 84 ASP A CA 1
ATOM 637 C C . ASP A 1 84 ? -3.280 12.939 2.090 1.00 93.44 84 ASP A C 1
ATOM 639 O O . ASP A 1 84 ? -4.093 12.031 2.276 1.00 93.44 84 ASP A O 1
ATOM 643 N N . ALA A 1 85 ? -2.176 13.069 2.829 1.00 94.38 85 ALA A N 1
ATOM 644 C CA . ALA A 1 85 ? -1.915 12.252 4.010 1.00 94.38 85 ALA A CA 1
ATOM 645 C C . ALA A 1 85 ? -2.917 12.562 5.136 1.00 94.38 85 ALA A C 1
ATOM 647 O O . ALA A 1 85 ? -3.412 13.686 5.268 1.00 94.38 85 ALA A O 1
ATOM 648 N N . TRP A 1 86 ? -3.178 11.577 5.995 1.00 94.12 86 TRP A N 1
ATOM 649 C CA . TRP A 1 86 ? -4.043 11.759 7.155 1.00 94.12 86 TRP A CA 1
ATOM 650 C C . TRP A 1 86 ? -3.429 12.732 8.159 1.00 94.12 86 TRP A C 1
ATOM 652 O O . TRP A 1 86 ? -2.282 12.584 8.576 1.00 94.12 86 TRP A O 1
ATOM 662 N N . ASN A 1 87 ? -4.216 13.707 8.611 1.00 93.50 87 ASN A N 1
ATOM 663 C CA . ASN A 1 87 ? -3.797 14.627 9.660 1.00 93.50 87 ASN A CA 1
ATOM 664 C C . ASN A 1 87 ? -4.139 14.075 11.054 1.00 93.50 87 ASN A C 1
ATOM 666 O O . ASN A 1 87 ? -5.225 13.536 11.271 1.00 93.50 87 ASN A O 1
ATOM 670 N N . ILE A 1 88 ? -3.279 14.324 12.047 1.00 92.44 88 ILE A N 1
ATOM 671 C CA . ILE A 1 88 ? -3.515 13.957 13.457 1.00 92.44 88 ILE A CA 1
ATOM 672 C C . ILE A 1 88 ? -4.890 14.434 13.948 1.00 92.44 88 ILE A C 1
ATOM 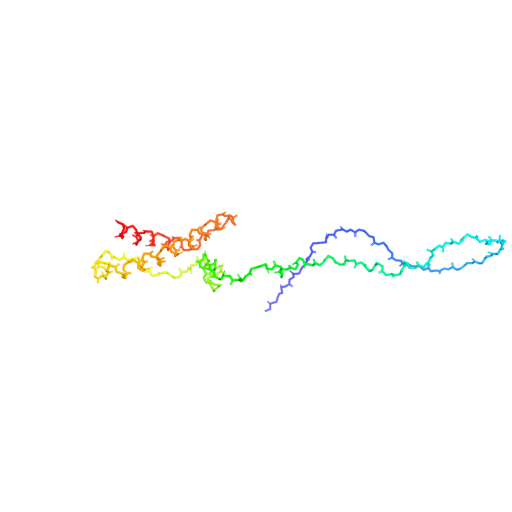674 O O . ILE A 1 88 ? -5.593 13.703 14.645 1.00 92.44 88 ILE A O 1
ATOM 678 N N . LYS A 1 89 ? -5.305 15.653 13.578 1.00 93.25 89 LYS A N 1
ATOM 679 C CA . LYS A 1 89 ? -6.606 16.209 13.983 1.00 93.25 89 LYS A CA 1
ATOM 680 C C . LYS A 1 89 ? -7.779 15.389 13.437 1.00 93.25 89 LYS A C 1
ATOM 682 O O . LYS A 1 89 ? -8.769 15.222 14.140 1.00 93.25 89 LYS A O 1
ATOM 687 N N . GLN A 1 90 ? -7.655 14.857 12.219 1.00 92.00 90 GLN A N 1
ATOM 688 C CA . GLN A 1 90 ? -8.672 13.998 11.606 1.00 92.00 90 GLN A CA 1
ATOM 689 C C . GLN A 1 90 ? -8.718 12.628 12.290 1.00 92.00 90 GLN A C 1
ATOM 691 O O . GLN A 1 90 ? -9.804 12.113 12.544 1.00 92.00 90 GLN A O 1
ATOM 696 N N . LEU A 1 91 ? -7.554 12.066 12.634 1.00 92.94 91 LEU A N 1
ATOM 697 C CA . LEU A 1 91 ? -7.452 10.760 13.294 1.00 92.94 91 LEU A CA 1
ATOM 698 C C . LEU A 1 91 ? -7.987 10.784 14.732 1.00 92.94 91 LEU A C 1
ATOM 700 O O . LEU A 1 91 ? -8.648 9.840 15.153 1.00 92.94 91 LEU A O 1
ATOM 704 N N . ARG A 1 92 ? -7.776 11.879 15.475 1.00 92.81 92 ARG A N 1
ATOM 705 C CA . ARG A 1 92 ? -8.284 12.039 16.853 1.00 92.81 92 ARG A CA 1
ATOM 706 C C . ARG A 1 92 ? -9.810 12.021 16.958 1.00 92.81 92 ARG A C 1
ATOM 708 O O . ARG A 1 92 ? -10.331 11.697 18.016 1.00 92.81 92 ARG A O 1
ATOM 715 N N . GLY A 1 93 ? -10.518 12.380 15.886 1.00 93.06 93 GLY A N 1
ATOM 716 C CA . GLY A 1 93 ? -11.982 12.382 15.848 1.00 93.06 93 GLY A CA 1
ATOM 717 C C . GLY A 1 93 ? -12.615 11.031 15.498 1.00 93.06 93 GLY A C 1
ATOM 718 O O . GLY A 1 93 ? -13.835 10.960 15.375 1.00 93.06 93 GLY A O 1
ATOM 719 N N . LYS A 1 94 ? -11.820 9.976 15.274 1.00 94.19 94 LYS A N 1
ATOM 720 C CA . LYS A 1 94 ? -12.307 8.652 14.861 1.00 94.19 94 LYS A CA 1
ATOM 721 C C . LYS A 1 94 ? -12.381 7.680 16.034 1.00 94.19 94 LYS A C 1
ATOM 723 O O . LYS A 1 94 ? -11.608 7.774 16.984 1.00 94.19 94 LYS A O 1
ATOM 728 N N . SER A 1 95 ? -13.310 6.728 15.946 1.00 96.12 95 SER A N 1
ATOM 729 C CA . SER A 1 95 ? -13.426 5.645 16.924 1.00 96.12 95 SER A CA 1
ATOM 730 C C . SER A 1 95 ? -12.201 4.721 16.869 1.00 96.12 95 SER A C 1
ATOM 732 O O . SER A 1 95 ? -11.527 4.613 15.841 1.00 96.12 95 SER A O 1
ATOM 734 N N . SER A 1 96 ? -11.912 4.016 17.965 1.00 93.94 96 SER A N 1
ATOM 735 C CA . SER A 1 96 ? -10.800 3.056 18.010 1.00 93.94 96 SER A CA 1
ATOM 736 C C . SER A 1 96 ? -10.955 1.927 16.985 1.00 93.94 96 SER A C 1
ATOM 738 O O . SER A 1 96 ? -9.961 1.494 16.404 1.00 93.94 96 SER A O 1
ATOM 740 N N . GLU A 1 97 ? -12.190 1.480 16.732 1.00 96.00 97 GLU A N 1
ATOM 741 C CA . GLU A 1 97 ? -12.494 0.449 15.735 1.00 96.00 97 GLU A CA 1
ATOM 742 C C . GLU A 1 97 ? -12.214 0.948 14.310 1.00 96.00 97 GLU A C 1
ATOM 744 O O . GLU A 1 97 ? -11.549 0.261 13.534 1.00 96.00 97 GLU A O 1
ATOM 749 N N . ASP A 1 98 ? -12.645 2.168 13.978 1.00 95.50 98 ASP A N 1
ATOM 750 C CA . ASP A 1 98 ? -12.396 2.757 12.659 1.00 95.50 98 ASP A CA 1
ATOM 751 C C . ASP A 1 98 ? -10.910 3.005 12.425 1.00 95.50 98 ASP A C 1
ATOM 753 O O . ASP A 1 98 ? -10.411 2.778 11.325 1.00 95.50 98 ASP A O 1
ATOM 757 N N . LEU A 1 99 ? -10.178 3.428 13.459 1.00 95.12 99 LEU A N 1
ATOM 758 C CA . LEU A 1 99 ? -8.729 3.581 13.371 1.00 95.12 99 LEU A CA 1
ATOM 759 C C . LEU A 1 99 ? -8.024 2.241 13.140 1.00 95.12 99 LEU A C 1
ATOM 761 O O . LEU A 1 99 ? -7.026 2.205 12.426 1.00 95.12 99 LEU A O 1
ATOM 765 N N . HIS A 1 100 ? -8.527 1.148 13.716 1.00 94.62 100 HIS A N 1
ATOM 766 C CA . HIS A 1 100 ? -7.976 -0.186 13.478 1.00 94.62 100 HIS A CA 1
ATOM 767 C C . HIS A 1 100 ? -8.244 -0.659 12.042 1.00 94.62 100 HIS A C 1
ATOM 769 O O . HIS A 1 100 ? -7.337 -1.148 11.373 1.00 94.62 100 HIS A O 1
ATOM 775 N N . LYS A 1 101 ? -9.458 -0.433 11.523 1.00 96.00 101 LYS A N 1
ATOM 776 C CA . LYS A 1 101 ? -9.788 -0.699 10.111 1.00 96.00 101 LYS A CA 1
ATOM 777 C C . LYS A 1 101 ? -8.923 0.138 9.168 1.00 96.00 101 LYS A C 1
ATOM 779 O O . LYS A 1 101 ? -8.363 -0.394 8.213 1.00 96.00 101 LYS A O 1
ATOM 784 N N . LEU A 1 102 ? -8.771 1.429 9.463 1.00 95.44 102 LEU A N 1
ATOM 785 C CA . LEU A 1 102 ? -7.934 2.343 8.689 1.00 95.44 102 LEU A CA 1
ATOM 786 C C . LEU A 1 102 ? -6.472 1.890 8.672 1.00 95.44 102 LEU A C 1
ATOM 788 O O . LEU A 1 102 ? -5.837 1.930 7.623 1.00 95.44 102 LEU A O 1
ATOM 792 N N . TRP A 1 103 ? -5.953 1.424 9.807 1.00 94.75 103 TRP A N 1
ATOM 793 C CA . TRP A 1 103 ? -4.595 0.897 9.896 1.00 94.75 103 TRP A CA 1
ATOM 794 C C . TRP A 1 103 ? -4.368 -0.266 8.922 1.00 94.75 103 TRP A C 1
ATOM 796 O O . TRP A 1 103 ? -3.380 -0.254 8.191 1.00 94.75 103 TRP A O 1
ATOM 806 N N . TYR A 1 104 ? -5.312 -1.209 8.822 1.00 95.56 104 TYR A N 1
ATOM 807 C CA . TYR A 1 104 ? -5.226 -2.282 7.828 1.00 95.56 104 TYR A CA 1
ATOM 808 C C . TYR A 1 104 ? -5.292 -1.767 6.391 1.00 95.56 104 TYR A C 1
ATOM 810 O O . TYR A 1 104 ? -4.539 -2.241 5.547 1.00 95.56 104 TYR A O 1
ATOM 818 N N . VAL A 1 105 ? -6.152 -0.790 6.094 1.00 95.62 105 VAL A N 1
ATOM 819 C CA . VAL A 1 105 ? -6.220 -0.193 4.749 1.00 95.62 105 VAL A CA 1
ATOM 820 C C . VAL A 1 105 ? -4.878 0.443 4.369 1.00 95.62 105 VAL A C 1
ATOM 822 O O . VAL A 1 105 ? -4.348 0.143 3.301 1.00 95.62 105 VAL A O 1
ATOM 825 N N . LEU A 1 106 ? -4.288 1.243 5.263 1.00 95.69 106 LEU A N 1
ATOM 826 C CA . LEU A 1 106 ? -2.972 1.860 5.053 1.00 95.69 106 LEU A CA 1
ATOM 827 C C . LEU A 1 106 ? -1.854 0.819 4.930 1.00 95.69 106 LEU A C 1
ATOM 829 O O . LEU A 1 106 ? -0.935 0.994 4.134 1.00 95.69 106 LEU A O 1
ATOM 833 N N . LEU A 1 107 ? -1.925 -0.270 5.697 1.00 96.00 107 LEU A N 1
ATOM 834 C CA . LEU A 1 107 ? -0.944 -1.350 5.639 1.00 96.00 107 LEU A CA 1
ATOM 835 C C . LEU A 1 107 ? -0.963 -2.064 4.283 1.00 96.00 107 LEU A C 1
ATOM 837 O O . LEU A 1 107 ? 0.096 -2.315 3.709 1.00 96.00 107 LEU A O 1
ATOM 841 N N . LYS A 1 108 ? -2.151 -2.385 3.762 1.00 96.19 108 LYS A N 1
ATOM 842 C CA . LYS A 1 108 ? -2.290 -3.048 2.457 1.00 96.19 108 LYS A CA 1
ATOM 843 C C . LYS A 1 108 ? -1.789 -2.159 1.326 1.00 96.19 108 LYS A C 1
ATOM 845 O O . LYS A 1 108 ? -0.975 -2.595 0.520 1.00 96.19 108 LYS A O 1
ATOM 850 N N . GLU A 1 109 ? -2.185 -0.895 1.357 1.00 96.25 109 GLU A N 1
ATOM 851 C CA . GLU A 1 109 ? -1.707 0.140 0.446 1.00 96.25 109 GLU A CA 1
ATOM 852 C C . GLU A 1 109 ? -0.171 0.270 0.479 1.00 96.25 109 GLU A C 1
ATOM 854 O O . GLU A 1 109 ? 0.489 0.237 -0.559 1.00 96.25 109 GLU A O 1
ATOM 859 N N . ARG A 1 110 ? 0.433 0.336 1.674 1.00 96.31 110 ARG A N 1
ATOM 860 C CA . ARG A 1 110 ? 1.895 0.365 1.834 1.00 96.31 110 ARG A CA 1
ATOM 861 C C . ARG A 1 110 ? 2.556 -0.864 1.211 1.00 96.31 110 ARG A C 1
ATOM 863 O O . ARG A 1 1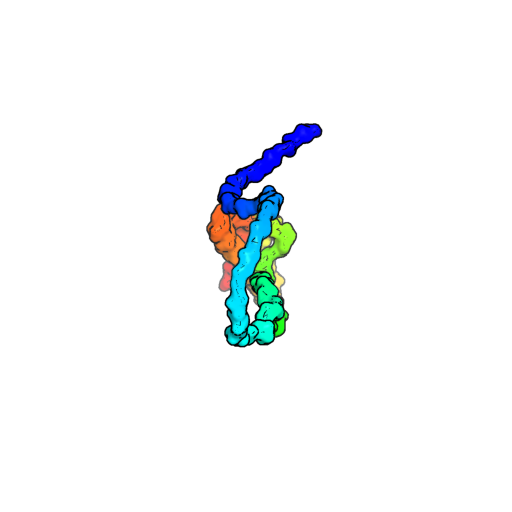10 ? 3.550 -0.724 0.505 1.00 96.31 110 ARG A O 1
ATOM 870 N N . ASN A 1 111 ? 2.024 -2.058 1.462 1.00 97.06 111 ASN A N 1
ATOM 871 C CA . ASN A 1 111 ? 2.583 -3.305 0.934 1.00 97.06 111 ASN A CA 1
ATOM 872 C C . ASN A 1 111 ? 2.484 -3.384 -0.599 1.00 97.06 111 ASN A C 1
ATOM 874 O O . ASN A 1 111 ? 3.423 -3.847 -1.253 1.00 97.06 111 ASN A O 1
ATOM 878 N N . MET A 1 112 ? 1.387 -2.891 -1.174 1.00 96.88 112 MET A N 1
ATOM 879 C CA . MET A 1 112 ? 1.220 -2.758 -2.621 1.00 96.88 112 MET A CA 1
ATOM 880 C C . MET A 1 112 ? 2.277 -1.808 -3.213 1.00 96.88 112 MET A C 1
ATOM 882 O O . MET A 1 112 ? 2.974 -2.159 -4.166 1.00 96.88 112 MET A O 1
ATOM 886 N N . LEU A 1 113 ? 2.485 -0.636 -2.602 1.00 96.75 113 LEU A N 1
ATOM 887 C CA . LEU A 1 113 ? 3.485 0.339 -3.057 1.00 96.75 113 LEU A CA 1
ATOM 888 C C . LEU A 1 113 ? 4.925 -0.171 -2.934 1.00 96.75 113 LEU A C 1
ATOM 890 O O . LEU A 1 113 ? 5.733 0.087 -3.823 1.00 96.75 113 LEU A O 1
ATOM 894 N N . LEU A 1 114 ? 5.252 -0.925 -1.882 1.00 97.19 114 LEU A N 1
ATOM 895 C CA . LEU A 1 114 ? 6.569 -1.558 -1.741 1.00 97.19 114 LEU A CA 1
ATOM 896 C C . LEU A 1 114 ? 6.813 -2.618 -2.824 1.00 97.19 114 LEU A C 1
ATOM 898 O O . LEU A 1 114 ? 7.924 -2.733 -3.343 1.00 97.19 114 LEU A O 1
ATOM 902 N N . THR A 1 115 ? 5.772 -3.363 -3.203 1.00 96.88 115 THR A N 1
ATOM 903 C CA . THR A 1 115 ? 5.840 -4.316 -4.322 1.00 96.88 115 THR A CA 1
ATOM 904 C C . THR A 1 115 ? 6.129 -3.580 -5.632 1.00 96.88 115 THR A C 1
ATOM 906 O O . THR A 1 115 ? 7.015 -3.980 -6.391 1.00 96.88 115 THR A O 1
ATOM 909 N N . LEU A 1 116 ? 5.447 -2.456 -5.863 1.00 95.56 116 LEU A N 1
ATOM 910 C CA . LEU A 1 116 ? 5.643 -1.605 -7.034 1.00 95.56 116 LEU A CA 1
ATOM 911 C C . LEU A 1 116 ? 7.037 -0.960 -7.078 1.00 95.56 116 LEU A C 1
ATOM 913 O O . LEU A 1 116 ? 7.671 -0.930 -8.135 1.00 95.56 116 LEU A O 1
ATOM 917 N N . GLU A 1 117 ? 7.538 -0.472 -5.944 1.00 96.25 117 GLU A N 1
ATOM 918 C CA . GLU A 1 117 ? 8.884 0.092 -5.821 1.00 96.25 117 GLU A CA 1
ATOM 919 C C . GLU A 1 117 ? 9.946 -0.9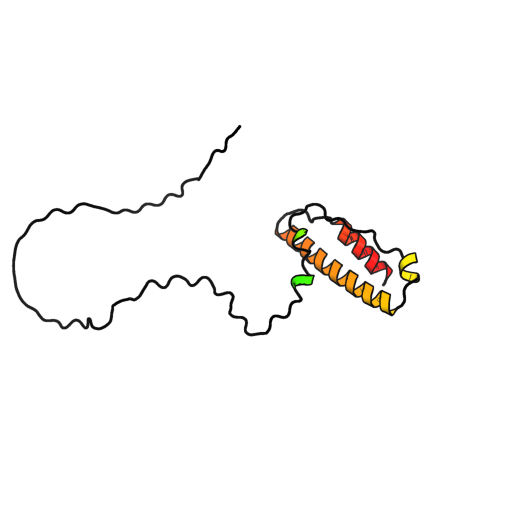60 -6.170 1.00 96.25 117 GLU A C 1
ATOM 921 O O . GLU A 1 117 ? 10.857 -0.707 -6.965 1.00 96.25 117 GLU A O 1
ATOM 926 N N . GLN A 1 118 ? 9.810 -2.164 -5.608 1.00 97.50 118 GLN A N 1
ATOM 927 C CA . GLN A 1 118 ? 10.748 -3.254 -5.837 1.00 97.50 118 GLN A CA 1
ATOM 928 C C . GLN A 1 118 ? 10.734 -3.728 -7.295 1.00 97.50 118 GLN A C 1
ATOM 930 O O . GLN A 1 118 ? 11.797 -3.959 -7.878 1.00 97.50 118 GLN A O 1
ATOM 935 N N . GLU A 1 119 ? 9.557 -3.836 -7.911 1.00 96.06 119 GLU A N 1
ATOM 936 C CA . GLU A 1 119 ? 9.450 -4.195 -9.326 1.00 96.06 119 GLU A CA 1
ATOM 937 C C . GLU A 1 119 ? 10.020 -3.092 -10.230 1.00 96.06 119 GLU A C 1
ATOM 939 O O . GLU A 1 119 ? 10.728 -3.388 -11.191 1.00 96.06 119 GLU A O 1
ATOM 944 N N . SER A 1 120 ? 9.816 -1.817 -9.888 1.00 95.12 120 SER A N 1
ATOM 945 C CA . SER A 1 120 ? 10.405 -0.684 -10.618 1.00 95.12 120 SER A CA 1
ATOM 946 C C . SER A 1 120 ? 11.936 -0.741 -10.596 1.00 95.12 120 SER A C 1
ATOM 948 O O . SER A 1 120 ? 12.578 -0.629 -11.644 1.00 95.12 120 SER A O 1
ATOM 950 N N . LYS A 1 121 ? 12.528 -1.030 -9.426 1.00 96.38 121 LYS A N 1
ATOM 951 C CA . LYS A 1 121 ? 13.974 -1.266 -9.274 1.00 96.38 121 LYS A CA 1
ATOM 952 C C . LYS A 1 121 ? 14.447 -2.439 -10.134 1.00 96.38 121 LYS A C 1
ATOM 954 O O . LYS A 1 121 ? 15.414 -2.295 -10.876 1.00 96.38 121 LYS A O 1
ATOM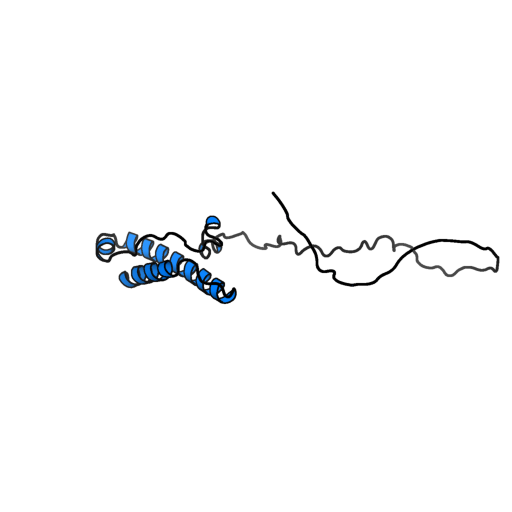 959 N N . ARG A 1 122 ? 13.746 -3.578 -10.093 1.00 97.75 122 ARG A N 1
ATOM 960 C CA . ARG A 1 122 ? 14.067 -4.768 -10.905 1.00 97.75 122 ARG A CA 1
ATOM 961 C C . ARG A 1 122 ? 14.045 -4.467 -12.406 1.00 97.75 122 ARG A C 1
ATOM 963 O O . ARG A 1 122 ? 14.936 -4.901 -13.135 1.00 97.75 122 ARG A O 1
ATOM 970 N N . GLN A 1 123 ? 13.056 -3.705 -12.865 1.00 96.25 123 GLN A N 1
ATOM 971 C CA . GLN A 1 123 ? 12.909 -3.307 -14.268 1.00 96.25 123 GLN A CA 1
ATOM 972 C C . GLN A 1 123 ? 13.799 -2.120 -14.664 1.00 96.25 123 GLN A C 1
ATOM 974 O O . GLN A 1 123 ? 13.787 -1.724 -15.829 1.00 96.25 123 GLN A O 1
ATOM 979 N N . HIS A 1 124 ? 14.569 -1.554 -13.727 1.00 95.38 124 HIS A N 1
ATOM 980 C CA . HIS A 1 124 ? 15.383 -0.352 -13.927 1.00 95.38 124 HIS A CA 1
ATOM 981 C C . HIS A 1 124 ? 14.558 0.834 -14.458 1.00 95.38 124 HIS A C 1
ATOM 983 O O . HIS A 1 124 ? 14.997 1.587 -15.329 1.00 95.38 124 HIS A O 1
ATOM 989 N N . ARG A 1 125 ? 13.333 0.988 -13.946 1.00 93.94 125 ARG A N 1
ATOM 990 C CA . ARG A 1 125 ? 12.422 2.088 -14.276 1.00 93.94 125 ARG A CA 1
ATOM 991 C C . ARG A 1 125 ? 12.149 2.946 -13.039 1.00 93.94 125 ARG A C 1
ATOM 993 O O . ARG A 1 125 ? 12.181 2.426 -11.925 1.00 93.94 125 ARG A O 1
ATOM 1000 N N . PRO A 1 126 ? 11.879 4.251 -13.210 1.00 93.69 126 PRO A N 1
ATOM 1001 C CA . PRO A 1 126 ? 11.438 5.082 -12.099 1.00 93.69 126 PRO A CA 1
ATOM 1002 C C . PRO A 1 126 ? 10.074 4.600 -11.593 1.00 93.69 126 PRO A C 1
ATOM 1004 O O . PRO A 1 126 ? 9.197 4.274 -12.395 1.00 93.69 126 PRO A O 1
ATOM 1007 N N . MET A 1 127 ? 9.908 4.571 -10.270 1.00 94.31 127 MET A N 1
ATOM 1008 C CA . MET A 1 127 ? 8.627 4.261 -9.638 1.00 94.31 127 MET A CA 1
ATOM 1009 C C . MET A 1 127 ? 7.605 5.356 -9.976 1.00 94.31 127 MET A C 1
ATOM 1011 O O . MET A 1 127 ? 7.940 6.541 -9.874 1.00 94.31 127 MET A O 1
ATOM 1015 N N . PRO A 1 128 ? 6.369 4.996 -10.356 1.00 92.75 128 PRO A N 1
ATOM 1016 C CA . PRO A 1 128 ? 5.308 5.979 -10.524 1.00 92.75 128 PRO A CA 1
ATOM 1017 C C . PRO A 1 128 ? 4.897 6.552 -9.158 1.00 92.75 128 PRO A C 1
ATOM 1019 O O . PRO A 1 128 ? 4.690 5.808 -8.202 1.00 92.75 128 PRO A O 1
ATOM 1022 N N . SER A 1 129 ? 4.791 7.882 -9.069 1.00 92.88 129 SER A N 1
ATOM 1023 C CA . SER A 1 129 ? 4.330 8.628 -7.880 1.00 92.88 129 SER A CA 1
ATOM 1024 C C . SER A 1 129 ? 4.905 8.147 -6.525 1.00 92.88 129 SER A C 1
ATOM 1026 O O . SER A 1 129 ? 4.143 7.722 -5.651 1.00 92.88 129 SER A O 1
ATOM 1028 N N . PRO A 1 130 ? 6.230 8.262 -6.289 1.00 93.62 130 PRO A N 1
ATOM 1029 C CA . PRO A 1 130 ? 6.863 7.842 -5.027 1.00 93.62 130 PRO A CA 1
ATOM 1030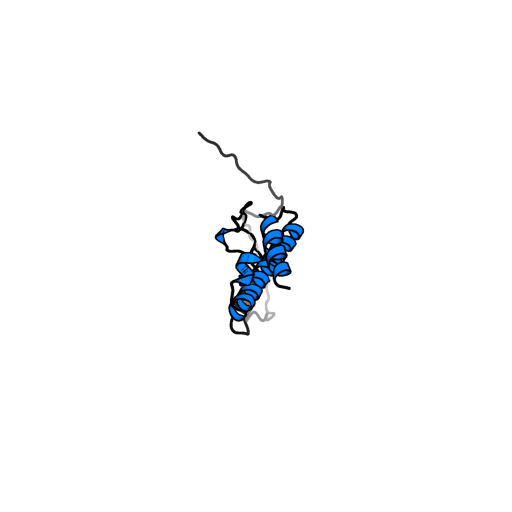 C C . PRO A 1 130 ? 6.326 8.599 -3.799 1.00 93.62 130 PRO A C 1
ATOM 1032 O O . PRO A 1 130 ? 6.256 8.049 -2.703 1.00 93.62 130 PRO A O 1
ATOM 1035 N N . GLU A 1 131 ? 5.842 9.825 -4.001 1.00 94.75 131 GLU A N 1
ATOM 1036 C CA . GLU A 1 131 ? 5.150 10.654 -3.004 1.00 94.75 131 GLU A CA 1
ATOM 1037 C C . GLU A 1 131 ? 3.970 9.942 -2.312 1.00 94.75 131 GLU A C 1
ATOM 1039 O O . GLU A 1 131 ? 3.664 10.214 -1.151 1.00 94.75 131 GLU A O 1
ATOM 1044 N N . ARG A 1 132 ? 3.305 8.997 -2.995 1.00 95.75 132 ARG A N 1
ATOM 1045 C CA . ARG A 1 132 ? 2.192 8.217 -2.435 1.00 95.75 132 ARG A CA 1
ATOM 1046 C C . ARG A 1 132 ? 2.673 7.351 -1.268 1.00 95.75 132 ARG A C 1
ATOM 1048 O O . ARG A 1 132 ? 1.994 7.278 -0.245 1.00 95.75 132 ARG A O 1
ATOM 1055 N N . LEU A 1 133 ? 3.868 6.767 -1.382 1.00 95.19 133 LEU A N 1
ATOM 1056 C CA . LEU A 1 133 ? 4.470 5.952 -0.325 1.00 95.19 133 LEU A CA 1
ATOM 1057 C C . LEU A 1 133 ? 4.843 6.801 0.894 1.00 95.19 133 LEU A C 1
ATOM 1059 O O . LEU A 1 133 ? 4.610 6.375 2.027 1.00 95.19 133 LEU A O 1
ATOM 1063 N N . GLU A 1 134 ? 5.357 8.012 0.677 1.00 94.38 134 GLU A N 1
ATOM 1064 C CA . GLU A 1 134 ? 5.670 8.954 1.758 1.00 94.38 134 GLU A CA 1
ATOM 1065 C C . GLU A 1 134 ? 4.406 9.336 2.538 1.00 94.38 134 GLU A C 1
ATOM 1067 O O . GLU A 1 134 ? 4.362 9.190 3.759 1.00 94.38 134 GLU A O 1
ATOM 1072 N N . LYS A 1 135 ? 3.327 9.711 1.836 1.00 95.62 135 LYS A N 1
ATOM 1073 C CA . LYS A 1 135 ? 2.034 10.064 2.451 1.00 95.62 135 LYS A CA 1
ATOM 1074 C C . LYS A 1 135 ? 1.446 8.925 3.287 1.00 95.62 135 LYS A C 1
ATOM 1076 O O . LYS A 1 135 ? 0.931 9.158 4.387 1.00 95.62 135 LYS A O 1
ATOM 1081 N N . VAL A 1 136 ? 1.506 7.697 2.770 1.00 95.44 136 VAL A N 1
ATOM 1082 C CA . VAL A 1 136 ? 1.012 6.500 3.468 1.00 95.44 136 VAL A CA 1
ATOM 1083 C C . VAL A 1 136 ? 1.868 6.206 4.696 1.00 95.44 136 VAL A C 1
ATOM 1085 O O . VAL A 1 136 ? 1.319 5.947 5.765 1.00 95.44 136 VAL A O 1
ATOM 1088 N N . THR A 1 137 ? 3.193 6.315 4.574 1.00 93.75 137 THR A N 1
ATOM 1089 C CA . THR A 1 137 ? 4.132 6.100 5.684 1.00 93.75 137 THR A CA 1
ATOM 1090 C C . THR A 1 137 ? 3.902 7.112 6.801 1.00 93.75 137 THR A C 1
ATOM 1092 O O . THR A 1 137 ? 3.705 6.709 7.944 1.00 93.75 137 THR A O 1
ATOM 1095 N N . SER A 1 138 ? 3.790 8.405 6.479 1.00 93.38 138 SER A N 1
ATOM 1096 C CA . SER A 1 138 ? 3.468 9.432 7.476 1.00 93.38 138 SER A CA 1
ATOM 1097 C C . SER A 1 138 ? 2.125 9.166 8.157 1.00 93.38 138 SER A C 1
ATOM 1099 O O . SER A 1 138 ? 2.024 9.231 9.377 1.00 93.38 138 SER A O 1
ATOM 1101 N N . SER A 1 139 ? 1.088 8.810 7.393 1.00 92.50 139 SER A N 1
ATOM 1102 C CA . SER A 1 139 ? -0.235 8.494 7.955 1.00 92.50 139 SER A CA 1
ATOM 1103 C C . SER A 1 139 ? -0.199 7.286 8.898 1.00 92.50 139 SER A C 1
ATOM 1105 O O . SER A 1 139 ? -0.913 7.259 9.900 1.00 92.50 139 SER A O 1
ATOM 1107 N N . TYR A 1 140 ? 0.624 6.289 8.572 1.00 88.94 140 TYR A N 1
ATOM 1108 C CA . TYR A 1 140 ? 0.808 5.073 9.357 1.00 88.94 140 TYR A CA 1
ATOM 1109 C C . TYR A 1 140 ? 1.550 5.349 10.672 1.00 88.94 140 TYR A C 1
ATOM 1111 O O . TYR A 1 140 ? 1.119 4.885 11.727 1.00 88.94 140 TYR A O 1
ATOM 1119 N N . GLU A 1 141 ? 2.620 6.145 10.624 1.00 88.94 141 GLU A N 1
ATOM 1120 C CA . GLU A 1 141 ? 3.411 6.533 11.799 1.00 88.94 141 GLU A CA 1
ATOM 1121 C C . GLU A 1 141 ? 2.611 7.376 12.793 1.00 88.94 141 GLU A C 1
ATOM 1123 O O . GLU A 1 141 ? 2.757 7.193 13.993 1.00 88.94 141 GLU A O 1
ATOM 1128 N N . LEU A 1 142 ? 1.700 8.235 12.323 1.00 87.38 142 LEU A N 1
ATOM 1129 C CA . LEU A 1 142 ? 0.838 9.037 13.202 1.00 87.38 142 LEU A CA 1
ATOM 1130 C C . LEU A 1 142 ? -0.137 8.212 14.055 1.00 87.38 142 LEU A C 1
ATOM 1132 O O . LEU A 1 142 ? -0.752 8.756 14.978 1.00 87.38 142 LEU A O 1
ATOM 1136 N N . LYS A 1 143 ? -0.348 6.938 13.711 1.00 75.19 143 LYS A N 1
ATOM 1137 C CA . LYS A 1 143 ? -1.229 6.029 14.447 1.00 75.19 143 LYS A CA 1
ATOM 1138 C C . LYS A 1 143 ? -0.480 5.172 15.479 1.00 75.19 143 LYS A C 1
ATOM 1140 O O . LYS A 1 143 ? -1.145 4.710 16.411 1.00 75.19 143 LYS A O 1
ATOM 1145 N N . MET A 1 144 ? 0.824 4.935 15.295 1.00 66.25 144 MET A N 1
ATOM 1146 C CA . MET A 1 144 ? 1.682 4.251 16.279 1.00 66.25 144 MET A CA 1
ATOM 1147 C C . MET A 1 144 ? 1.997 5.170 17.458 1.00 66.25 144 MET A C 1
ATOM 1149 O O . MET A 1 144 ? 2.034 4.632 18.585 1.00 66.25 144 MET A O 1
#

Secondary structure (DSSP, 8-state):
--------PPPP--------------------------SS-------------TT---S-----GGGGS--GGGTT-S-----PPPPHHHHHTS-HHHHHHHHHHHHHHHHHHHHHHHHHHHTT-PPS-THHHHHHHHHHHTT-

Organism: Dromaius novaehollandiae (NCBI:txid8790)

Sequence (144 aa):
MAAAMAMAALCRRFTGALRVSGALQTSPAACLPGLMLNLFQKNLARVEPLHHLKLLHTTLSQRGLEEFFDDPENWGEKTVKSGDAWNIKQLRGKSSEDLHKLWYVLLKERNMLLTLEQESKRQHRPMPSPERLEKVTSSYELKM